Protein AF-A0A662H3C1-F1 (afdb_monomer_lite)

pLDDT: mean 90.56, std 10.2, range [46.75, 96.38]

Structure (mmCIF, N/CA/C/O backbone):
data_AF-A0A662H3C1-F1
#
_entry.id 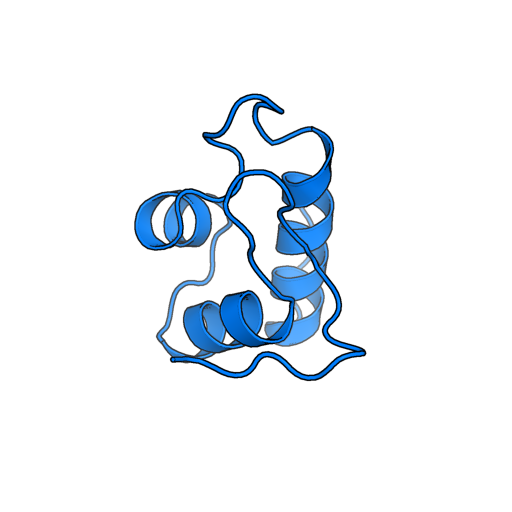  AF-A0A662H3C1-F1
#
loop_
_atom_site.group_PDB
_atom_site.id
_atom_site.type_symbol
_atom_site.label_atom_id
_atom_site.label_alt_id
_atom_site.label_comp_id
_atom_site.label_asym_id
_atom_site.label_entity_id
_atom_site.label_seq_id
_atom_site.pdbx_PDB_ins_code
_atom_site.Cartn_x
_atom_site.Cartn_y
_atom_site.Cartn_z
_atom_site.occupancy
_atom_site.B_iso_or_equiv
_atom_site.auth_seq_id
_atom_site.auth_comp_id
_atom_site.auth_asym_id
_atom_site.auth_atom_id
_atom_site.pdbx_PDB_model_num
ATOM 1 N N . MET A 1 1 ? -5.805 -7.532 -22.254 1.00 46.75 1 MET A N 1
ATOM 2 C CA . MET A 1 1 ? -4.730 -6.928 -21.441 1.00 46.75 1 MET A CA 1
ATOM 3 C C . MET A 1 1 ? -5.354 -5.831 -20.591 1.00 46.75 1 MET A C 1
ATOM 5 O O . MET A 1 1 ? -6.193 -5.123 -21.130 1.00 46.75 1 MET A O 1
ATOM 9 N N . ASN A 1 2 ? -5.027 -5.721 -19.299 1.00 55.22 2 ASN A N 1
ATOM 10 C CA . ASN A 1 2 ? -5.513 -4.611 -18.470 1.00 55.22 2 ASN A CA 1
ATOM 11 C C . ASN A 1 2 ? -4.830 -3.321 -18.945 1.00 55.22 2 ASN A C 1
ATOM 13 O O . ASN A 1 2 ? -3.660 -3.093 -18.643 1.00 55.22 2 ASN A O 1
ATOM 17 N N . ASP A 1 3 ? -5.548 -2.532 -19.739 1.00 63.81 3 ASP A N 1
ATOM 18 C CA . ASP A 1 3 ? -5.142 -1.201 -20.182 1.00 63.81 3 ASP A CA 1
ATOM 19 C C . ASP A 1 3 ? -5.213 -0.275 -18.960 1.00 63.81 3 ASP A C 1
ATOM 21 O O . ASP A 1 3 ? -6.283 0.181 -18.556 1.00 63.81 3 ASP A O 1
ATOM 25 N N . LYS A 1 4 ? -4.084 -0.108 -18.263 1.00 70.19 4 LYS A N 1
ATOM 26 C CA . LYS A 1 4 ? -3.995 0.879 -17.185 1.00 70.19 4 LYS A CA 1
ATOM 27 C C . LYS A 1 4 ? -4.038 2.265 -17.833 1.00 70.19 4 LYS A C 1
ATOM 29 O O . LYS A 1 4 ? -3.309 2.484 -18.802 1.00 70.19 4 LYS A O 1
ATOM 34 N N . PRO A 1 5 ? -4.851 3.205 -17.319 1.00 76.12 5 PRO A N 1
ATOM 35 C CA . PRO A 1 5 ? -4.913 4.548 -17.881 1.00 76.12 5 PRO A CA 1
ATOM 36 C C . PRO A 1 5 ? -3.517 5.186 -17.892 1.00 76.12 5 PRO A C 1
ATOM 38 O O . PRO A 1 5 ? -2.724 4.952 -16.979 1.00 76.12 5 PRO A O 1
ATOM 41 N N . LYS A 1 6 ? -3.211 6.002 -18.912 1.00 71.75 6 LYS A N 1
ATOM 42 C CA . LYS A 1 6 ? -1.898 6.668 -19.056 1.00 71.75 6 LYS A CA 1
ATOM 43 C C . LYS A 1 6 ? -1.476 7.453 -17.809 1.00 71.75 6 LYS A C 1
ATOM 45 O O . LYS A 1 6 ? -0.285 7.571 -17.541 1.00 71.75 6 LYS A O 1
ATOM 50 N N . ASP A 1 7 ? -2.449 7.937 -17.045 1.00 79.31 7 ASP A N 1
ATOM 51 C CA . ASP A 1 7 ? -2.264 8.739 -15.836 1.00 79.31 7 ASP A CA 1
ATOM 52 C C . ASP A 1 7 ? -2.389 7.912 -14.543 1.00 79.31 7 ASP A C 1
ATOM 54 O O . ASP A 1 7 ? -2.566 8.460 -13.452 1.00 79.31 7 ASP A O 1
ATOM 58 N N . ALA A 1 8 ? -2.323 6.579 -14.637 1.00 86.38 8 ALA A N 1
ATOM 59 C CA . ALA A 1 8 ? -2.405 5.707 -13.476 1.00 86.38 8 ALA A CA 1
ATOM 60 C C . ALA A 1 8 ? -1.249 5.988 -12.507 1.00 86.38 8 ALA A C 1
ATOM 62 O O . ALA A 1 8 ? -0.066 5.845 -12.827 1.00 86.38 8 ALA A O 1
ATOM 63 N N . LYS A 1 9 ? -1.596 6.352 -11.272 1.00 93.31 9 LYS A N 1
ATOM 64 C CA . LYS A 1 9 ? -0.615 6.614 -10.223 1.00 93.31 9 LYS A CA 1
ATOM 65 C C . LYS A 1 9 ? 0.014 5.304 -9.753 1.00 93.31 9 LYS A C 1
ATOM 67 O O . LYS A 1 9 ? -0.607 4.538 -9.017 1.00 93.31 9 LYS A O 1
ATOM 72 N N . ILE A 1 10 ? 1.256 5.058 -10.165 1.00 94.50 10 ILE A N 1
ATOM 73 C CA . ILE A 1 10 ? 2.021 3.870 -9.768 1.00 94.50 10 ILE A CA 1
ATOM 74 C C . ILE A 1 10 ? 2.491 3.999 -8.316 1.00 94.50 10 ILE A C 1
ATOM 76 O O . ILE A 1 10 ? 3.209 4.931 -7.953 1.00 94.50 10 ILE A O 1
ATOM 80 N N . ILE A 1 11 ? 2.119 3.018 -7.496 1.00 95.56 11 ILE A N 1
ATOM 81 C CA . ILE A 1 11 ? 2.497 2.898 -6.086 1.00 95.56 11 ILE A CA 1
ATOM 82 C C . ILE A 1 11 ? 3.683 1.951 -5.917 1.00 95.56 11 ILE A C 1
ATOM 84 O O . ILE A 1 11 ? 4.648 2.287 -5.226 1.00 95.56 11 ILE A O 1
ATOM 88 N N . CYS A 1 12 ? 3.662 0.786 -6.570 1.00 95.00 12 CYS A N 1
ATOM 89 C CA . CYS A 1 12 ? 4.788 -0.146 -6.574 1.00 95.00 12 CYS A CA 1
ATOM 90 C C . CYS A 1 12 ? 5.332 -0.308 -7.989 1.00 95.00 12 CYS A C 1
ATOM 92 O O . CYS A 1 12 ? 4.727 -0.978 -8.809 1.00 95.00 12 CYS A O 1
ATOM 94 N N . ARG A 1 13 ? 6.511 0.256 -8.263 1.00 92.81 13 ARG A N 1
ATOM 95 C CA . ARG A 1 13 ? 7.180 0.073 -9.563 1.00 92.81 13 ARG A CA 1
ATOM 96 C C . ARG A 1 13 ? 7.737 -1.337 -9.765 1.00 92.81 13 ARG A C 1
ATOM 98 O O . ARG A 1 13 ? 7.892 -1.760 -10.897 1.00 92.81 13 ARG A O 1
ATOM 105 N N . CYS A 1 14 ? 8.064 -2.037 -8.678 1.00 94.94 14 CYS A N 1
ATOM 106 C CA . CYS A 1 14 ? 8.647 -3.378 -8.744 1.00 94.94 14 CYS A CA 1
ATOM 107 C C . CYS A 1 14 ? 7.621 -4.426 -9.207 1.00 94.94 14 CYS A C 1
ATOM 109 O O . CYS A 1 14 ? 7.944 -5.237 -10.063 1.00 94.94 14 CYS A O 1
ATOM 111 N N . GLU A 1 15 ? 6.391 -4.354 -8.690 1.00 94.56 15 GLU A N 1
ATOM 112 C CA . GLU A 1 15 ? 5.296 -5.268 -9.056 1.00 94.56 15 GLU A CA 1
ATOM 113 C C . GLU A 1 15 ? 4.286 -4.624 -10.024 1.00 94.56 15 GLU A C 1
ATOM 115 O O . GLU A 1 15 ? 3.211 -5.170 -10.237 1.00 94.56 15 GLU A O 1
ATOM 120 N N . ASP A 1 16 ? 4.607 -3.445 -10.568 1.00 92.94 16 ASP A N 1
ATOM 121 C CA . ASP A 1 16 ? 3.719 -2.642 -11.416 1.00 92.94 16 ASP A CA 1
ATOM 122 C C . ASP A 1 16 ? 2.308 -2.472 -10.813 1.00 92.94 16 ASP A C 1
ATOM 124 O O . ASP A 1 16 ? 1.313 -2.838 -11.416 1.00 92.94 16 ASP A O 1
ATOM 128 N N . LEU A 1 17 ? 2.186 -1.943 -9.593 1.00 94.38 17 LEU A N 1
ATOM 129 C CA . LEU A 1 17 ? 0.889 -1.742 -8.927 1.00 94.38 17 LEU A CA 1
ATOM 130 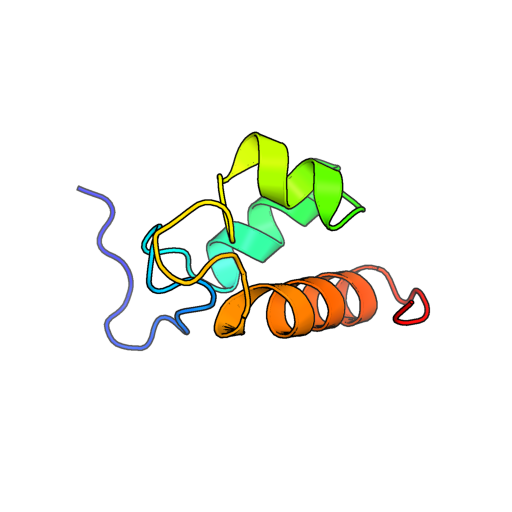C C . LEU A 1 17 ? 0.495 -0.273 -8.882 1.00 94.38 17 LEU A C 1
ATOM 132 O O . LEU A 1 17 ? 1.299 0.584 -8.501 1.00 94.38 17 LEU A O 1
ATOM 136 N N . THR A 1 18 ? -0.764 -0.004 -9.198 1.00 95.81 18 THR A N 1
ATOM 137 C CA . THR A 1 18 ? -1.395 1.321 -9.182 1.00 95.81 18 THR A CA 1
ATOM 138 C C . THR A 1 18 ? -2.149 1.594 -7.881 1.00 95.81 18 THR A C 1
ATOM 140 O O . THR A 1 18 ? -2.471 0.679 -7.129 1.00 95.81 18 THR A O 1
ATOM 143 N N . GLU A 1 19 ? -2.457 2.864 -7.609 1.00 95.44 19 GLU A N 1
ATOM 144 C CA . GLU A 1 19 ? -3.271 3.264 -6.451 1.00 95.44 19 GLU A CA 1
ATOM 145 C C . GLU A 1 19 ? -4.663 2.616 -6.479 1.00 95.44 19 GLU A C 1
ATOM 147 O O . GLU A 1 19 ? -5.128 2.142 -5.446 1.00 95.44 19 GLU A O 1
ATOM 152 N N . ASP A 1 20 ? -5.282 2.519 -7.657 1.00 94.94 20 ASP A N 1
ATOM 153 C CA . ASP A 1 20 ? -6.588 1.879 -7.850 1.00 94.94 20 ASP A CA 1
ATOM 154 C C . ASP A 1 20 ? -6.563 0.388 -7.480 1.00 94.94 20 ASP A C 1
ATOM 156 O O . ASP A 1 20 ? -7.462 -0.109 -6.806 1.00 94.94 20 ASP A O 1
ATOM 160 N N . GLU A 1 21 ? -5.489 -0.322 -7.834 1.00 95.50 21 GLU A N 1
ATOM 161 C CA . GLU A 1 21 ? -5.300 -1.720 -7.434 1.00 95.50 21 GLU A CA 1
ATOM 162 C C . GLU A 1 21 ? -5.158 -1.862 -5.913 1.00 95.50 21 GLU A C 1
ATOM 164 O O . GLU A 1 21 ? -5.766 -2.754 -5.327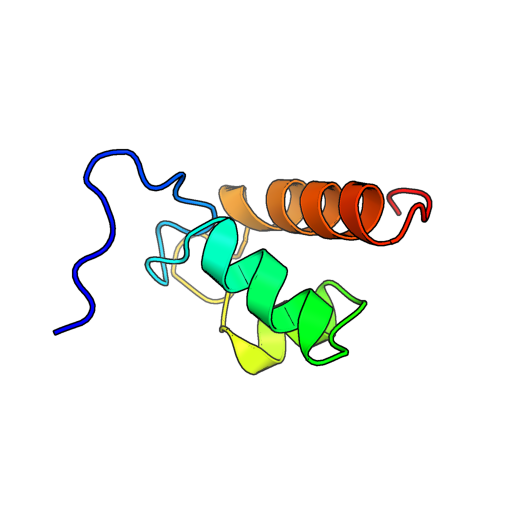 1.00 95.50 21 GLU A O 1
ATOM 169 N N . ILE A 1 22 ? -4.421 -0.962 -5.251 1.00 95.75 22 ILE A N 1
ATOM 170 C CA . ILE A 1 22 ? -4.330 -0.949 -3.781 1.00 95.75 22 ILE A CA 1
ATOM 171 C C . ILE A 1 22 ? -5.704 -0.686 -3.151 1.00 95.75 22 ILE A C 1
ATOM 173 O O . ILE A 1 22 ? -6.073 -1.362 -2.192 1.00 95.75 22 ILE A O 1
ATOM 177 N N . ILE A 1 23 ? -6.483 0.249 -3.700 1.00 95.69 23 ILE A N 1
ATOM 178 C CA . ILE A 1 23 ? -7.843 0.541 -3.227 1.00 95.69 23 ILE A CA 1
ATOM 179 C C . ILE A 1 23 ? -8.756 -0.677 -3.393 1.00 95.69 23 ILE A C 1
ATOM 181 O O . ILE A 1 23 ? -9.490 -0.996 -2.461 1.00 95.69 23 ILE A O 1
ATOM 185 N N . LYS A 1 24 ? -8.668 -1.399 -4.516 1.00 96.25 24 LYS A N 1
ATOM 186 C CA . LYS A 1 24 ? -9.422 -2.642 -4.738 1.00 96.25 24 LYS A CA 1
ATOM 187 C C . LYS A 1 24 ? -9.112 -3.705 -3.691 1.00 96.25 24 LYS A C 1
ATOM 189 O O . LYS A 1 24 ? -10.035 -4.360 -3.220 1.00 96.25 24 LYS A O 1
ATOM 194 N N . TYR A 1 25 ? -7.849 -3.858 -3.286 1.00 96.38 25 TYR A N 1
ATOM 195 C CA . TYR A 1 25 ? -7.515 -4.753 -2.175 1.00 96.38 25 TYR A CA 1
ATOM 196 C C . TYR A 1 25 ? -8.184 -4.290 -0.869 1.00 96.38 25 TYR A C 1
ATOM 198 O O . TYR A 1 25 ? -8.796 -5.090 -0.165 1.00 96.38 25 TYR A O 1
ATOM 206 N N . ILE A 1 26 ? -8.152 -2.995 -0.563 1.00 95.75 26 ILE A N 1
ATOM 207 C CA . ILE A 1 26 ? -8.816 -2.479 0.643 1.00 95.75 26 ILE A CA 1
ATOM 208 C C . ILE A 1 26 ? -10.328 -2.758 0.603 1.00 95.75 26 ILE A C 1
ATOM 210 O O . ILE A 1 26 ? -10.896 -3.204 1.593 1.00 95.75 26 ILE A O 1
ATOM 214 N N . GLU A 1 27 ? -10.974 -2.580 -0.551 1.00 95.94 27 GLU A N 1
ATOM 215 C CA . GLU A 1 27 ? -12.405 -2.867 -0.745 1.00 95.94 27 GLU A CA 1
ATOM 216 C C . GLU A 1 27 ? -12.746 -4.365 -0.669 1.00 95.94 27 GLU A C 1
ATOM 218 O O . GLU A 1 27 ? -13.878 -4.721 -0.348 1.00 95.94 27 GLU A O 1
ATOM 223 N N . GLN A 1 28 ? -11.771 -5.245 -0.905 1.00 96.25 28 GLN A N 1
ATOM 224 C CA . GLN A 1 28 ? -11.893 -6.695 -0.711 1.00 96.25 28 GLN A CA 1
ATOM 225 C C . GLN A 1 28 ? -11.693 -7.136 0.749 1.00 96.25 28 GLN A C 1
ATOM 227 O O . GLN A 1 28 ? -11.843 -8.320 1.046 1.00 96.25 28 GLN A O 1
ATOM 232 N N . GLY A 1 29 ? -11.378 -6.209 1.659 1.00 95.12 29 GLY A N 1
ATOM 233 C CA . GLY A 1 29 ? -11.210 -6.479 3.088 1.00 95.12 29 GLY A CA 1
ATOM 234 C C . GLY A 1 29 ? -9.759 -6.560 3.565 1.00 95.12 29 GLY A C 1
ATOM 235 O O . GLY A 1 29 ? -9.529 -6.881 4.727 1.00 95.12 29 GLY A O 1
ATOM 236 N N . TYR A 1 30 ? -8.774 -6.267 2.709 1.00 96.31 30 TYR A N 1
ATOM 237 C CA . TYR A 1 30 ? -7.365 -6.229 3.111 1.00 96.31 30 TYR A CA 1
ATOM 238 C C . TYR A 1 30 ? -7.051 -4.885 3.779 1.00 96.31 30 TYR A C 1
ATOM 240 O O . TYR A 1 30 ? -6.839 -3.872 3.110 1.00 96.31 30 TYR A O 1
ATOM 248 N N . HIS A 1 31 ? -7.039 -4.860 5.109 1.00 93.62 31 HIS A N 1
ATOM 249 C CA . HIS A 1 31 ? -6.975 -3.617 5.886 1.00 93.62 31 HIS A CA 1
ATOM 250 C C . HIS A 1 31 ? -5.587 -3.311 6.455 1.00 93.62 31 HIS A C 1
ATOM 252 O O . HIS A 1 31 ? -5.381 -2.249 7.040 1.00 93.62 31 HIS A O 1
ATOM 258 N N . THR A 1 32 ? -4.618 -4.206 6.265 1.00 94.12 32 THR A N 1
ATOM 259 C CA . THR A 1 32 ? -3.246 -4.034 6.751 1.00 94.12 32 THR A CA 1
ATOM 260 C C . THR A 1 32 ? -2.217 -4.049 5.624 1.00 94.12 32 THR A C 1
ATOM 262 O O . THR A 1 32 ? -2.408 -4.629 4.551 1.00 94.12 32 THR A O 1
ATOM 265 N N . LEU A 1 33 ? -1.060 -3.428 5.878 1.00 93.75 33 LEU A N 1
ATOM 266 C CA . LEU A 1 33 ? 0.056 -3.437 4.933 1.00 93.75 33 LEU A CA 1
ATOM 267 C C . LEU A 1 33 ? 0.551 -4.866 4.652 1.00 93.75 33 LEU A C 1
ATOM 269 O O . LEU A 1 33 ? 0.953 -5.154 3.528 1.00 93.75 33 LEU A O 1
ATOM 273 N N . GLU A 1 34 ? 0.539 -5.753 5.649 1.00 93.94 34 GLU A N 1
ATOM 274 C CA . GLU A 1 34 ? 0.960 -7.151 5.494 1.00 93.94 34 GLU A CA 1
ATOM 275 C C . GLU A 1 34 ? 0.013 -7.959 4.610 1.00 93.94 34 GLU A C 1
ATOM 277 O O . GLU A 1 34 ? 0.468 -8.709 3.744 1.00 93.94 34 GLU A O 1
ATOM 282 N N . GLU A 1 35 ? -1.293 -7.770 4.769 1.00 95.19 35 GLU A N 1
ATOM 283 C CA . GLU A 1 35 ? -2.297 -8.387 3.907 1.00 95.19 35 GLU A CA 1
ATOM 284 C C . GLU A 1 35 ? -2.127 -7.961 2.450 1.00 95.19 35 GLU A C 1
ATOM 286 O O . GLU A 1 35 ? -2.024 -8.809 1.560 1.00 95.19 35 GLU A O 1
ATOM 291 N N . ILE A 1 36 ? -1.989 -6.653 2.209 1.00 95.06 36 ILE A N 1
ATOM 292 C CA . ILE A 1 36 ? -1.765 -6.121 0.861 1.00 95.06 36 ILE A CA 1
ATOM 293 C C . ILE A 1 36 ? -0.433 -6.625 0.299 1.00 95.06 36 ILE A C 1
ATOM 295 O O . ILE A 1 36 ? -0.379 -7.036 -0.860 1.00 95.06 36 ILE A O 1
ATOM 299 N N . LYS A 1 37 ? 0.642 -6.661 1.097 1.00 94.31 37 LYS A N 1
ATOM 300 C CA . LYS A 1 37 ? 1.931 -7.268 0.717 1.00 94.31 37 LYS A CA 1
ATOM 301 C C . LYS A 1 37 ? 1.759 -8.722 0.287 1.00 94.31 37 LYS A C 1
ATOM 303 O O . LYS A 1 37 ? 2.317 -9.118 -0.729 1.00 94.31 37 LYS A O 1
ATOM 308 N N . ARG A 1 38 ? 1.001 -9.523 1.037 1.00 94.69 38 ARG A N 1
ATOM 309 C CA . ARG A 1 38 ? 0.808 -10.950 0.756 1.00 94.69 38 ARG A CA 1
ATOM 310 C C . ARG A 1 38 ? -0.037 -11.188 -0.494 1.00 94.69 38 ARG A C 1
ATOM 312 O O . ARG A 1 38 ? 0.284 -12.089 -1.262 1.00 94.69 38 ARG A O 1
ATOM 319 N N . ALA A 1 39 ? -1.076 -10.381 -0.698 1.00 95.19 39 ALA A N 1
ATOM 320 C CA . ALA A 1 39 ? -1.979 -10.500 -1.839 1.00 95.19 39 ALA A CA 1
ATOM 321 C C . ALA A 1 39 ? -1.353 -9.974 -3.142 1.00 95.19 39 ALA A C 1
ATOM 323 O O . ALA A 1 39 ? -1.445 -10.617 -4.182 1.00 95.19 39 ALA A O 1
ATOM 324 N N . SER A 1 40 ? -0.678 -8.823 -3.075 1.00 93.88 40 SER A N 1
ATOM 325 C CA . SER A 1 40 ? -0.178 -8.097 -4.251 1.00 93.88 40 SER A CA 1
ATOM 326 C C . SER A 1 40 ? 1.326 -8.228 -4.493 1.00 93.88 40 SER A C 1
ATOM 328 O O . SER A 1 40 ? 1.816 -7.766 -5.517 1.00 93.88 40 SER A O 1
ATOM 330 N N . ARG A 1 41 ? 2.077 -8.799 -3.539 1.00 95.06 41 ARG A N 1
ATOM 331 C CA . ARG A 1 41 ? 3.554 -8.827 -3.496 1.00 95.06 41 ARG A CA 1
ATOM 332 C C . ARG A 1 41 ? 4.220 -7.449 -3.408 1.00 95.06 41 ARG A C 1
ATOM 334 O O . ARG A 1 41 ? 5.451 -7.347 -3.470 1.00 95.06 41 ARG A O 1
ATOM 341 N N . ALA A 1 42 ? 3.448 -6.377 -3.205 1.00 94.81 42 ALA A N 1
ATOM 342 C CA . ALA A 1 42 ? 3.979 -5.024 -3.115 1.00 94.81 42 ALA A CA 1
ATOM 343 C C . ALA A 1 42 ? 5.090 -4.925 -2.063 1.00 94.81 42 ALA A C 1
ATOM 345 O O . ALA A 1 42 ? 4.896 -5.217 -0.890 1.00 94.81 42 ALA A O 1
ATOM 346 N N . GLY A 1 43 ? 6.270 -4.467 -2.473 1.00 91.88 43 GLY A N 1
ATOM 347 C CA . GLY A 1 43 ? 7.411 -4.317 -1.573 1.00 91.88 43 GLY A CA 1
ATOM 348 C C . GLY A 1 43 ? 8.223 -5.587 -1.315 1.00 91.88 43 GLY A C 1
ATOM 349 O O . GLY A 1 43 ? 9.164 -5.514 -0.533 1.00 91.88 43 GLY A O 1
ATOM 350 N N . MET A 1 44 ? 7.924 -6.692 -2.005 1.00 94.06 44 MET A N 1
ATOM 351 C CA . MET A 1 44 ? 8.765 -7.900 -2.040 1.00 94.06 44 MET A CA 1
ATOM 352 C C . MET A 1 44 ? 9.696 -7.961 -3.266 1.00 94.06 44 MET A C 1
ATOM 354 O O . MET A 1 44 ? 10.526 -8.861 -3.365 1.00 94.06 44 MET A O 1
ATOM 358 N N . GLY A 1 45 ? 9.577 -7.017 -4.206 1.00 90.50 45 GLY A N 1
ATOM 359 C CA . GLY A 1 45 ? 10.471 -6.916 -5.363 1.00 90.50 45 GLY A CA 1
ATOM 360 C C . GLY A 1 45 ? 11.855 -6.341 -5.022 1.00 90.50 45 GLY A C 1
ATOM 361 O O . GLY A 1 45 ? 12.174 -6.081 -3.864 1.00 90.50 45 GLY A O 1
ATOM 362 N N . HIS A 1 46 ? 12.683 -6.069 -6.036 1.00 91.00 46 HIS A N 1
ATOM 363 C CA . HIS A 1 46 ? 14.088 -5.643 -5.863 1.00 91.00 46 HIS A CA 1
ATOM 364 C C . HIS A 1 46 ? 14.278 -4.421 -4.938 1.00 91.00 46 HIS A C 1
ATOM 366 O O . HIS A 1 46 ? 15.247 -4.322 -4.187 1.00 91.00 46 HIS A O 1
ATOM 372 N N . CYS A 1 47 ? 13.314 -3.500 -4.941 1.00 93.81 47 CYS A N 1
ATOM 373 C CA . CYS A 1 47 ? 13.298 -2.322 -4.078 1.00 93.81 47 CYS A CA 1
ATOM 374 C C . CYS A 1 47 ? 13.107 -2.632 -2.577 1.00 93.81 47 CYS A C 1
ATOM 376 O O . CYS A 1 47 ? 13.373 -1.752 -1.754 1.00 93.81 47 CYS A O 1
ATOM 378 N N . GLN A 1 48 ? 12.655 -3.842 -2.221 1.00 93.06 48 GLN A N 1
ATOM 379 C CA . GLN A 1 48 ? 12.363 -4.292 -0.851 1.00 93.06 48 GLN A CA 1
ATOM 380 C C . GLN A 1 48 ? 11.438 -3.326 -0.090 1.00 93.06 48 GLN A C 1
ATOM 382 O O . GLN A 1 48 ? 11.634 -3.016 1.081 1.00 93.06 48 GLN A O 1
ATOM 387 N N . GLY A 1 49 ? 10.451 -2.758 -0.790 1.00 92.44 49 GLY A N 1
ATOM 388 C CA . GLY A 1 49 ? 9.417 -1.921 -0.178 1.00 92.44 49 GLY A CA 1
ATOM 389 C C . GLY A 1 49 ? 9.806 -0.476 0.129 1.00 92.44 49 GLY A C 1
ATOM 390 O O . GLY A 1 49 ? 8.929 0.293 0.517 1.00 92.44 49 GLY A O 1
ATOM 391 N N . ARG A 1 50 ? 11.057 -0.071 -0.131 1.00 93.50 50 ARG A N 1
ATOM 392 C CA . ARG A 1 50 ? 11.575 1.280 0.165 1.00 93.50 50 ARG A CA 1
ATOM 393 C C . ARG A 1 50 ? 10.728 2.427 -0.389 1.00 93.50 50 ARG A C 1
ATOM 395 O O . ARG A 1 50 ? 10.679 3.489 0.217 1.00 93.50 50 ARG A O 1
ATOM 402 N N . THR A 1 51 ? 10.069 2.231 -1.530 1.00 92.88 51 THR A N 1
ATOM 403 C CA . THR A 1 51 ? 9.257 3.281 -2.166 1.00 92.88 51 THR A CA 1
ATOM 404 C C . THR A 1 51 ? 7.763 3.126 -1.909 1.00 92.88 51 THR A C 1
ATOM 406 O O . THR A 1 51 ? 7.070 4.124 -1.760 1.00 92.88 51 THR A O 1
ATOM 409 N N . CYS A 1 52 ? 7.246 1.895 -1.878 1.00 95.31 52 CYS A N 1
ATOM 410 C CA . CYS A 1 52 ? 5.803 1.652 -1.877 1.00 95.31 52 CYS A CA 1
ATOM 411 C C . CYS A 1 52 ? 5.202 1.461 -0.482 1.00 95.31 52 CYS A C 1
ATOM 413 O O . CYS A 1 52 ? 4.027 1.757 -0.315 1.00 95.31 52 CYS A O 1
ATOM 415 N N . GLN A 1 53 ? 5.961 1.015 0.529 1.00 94.12 53 GLN A N 1
ATOM 416 C CA . GLN A 1 53 ? 5.388 0.681 1.844 1.00 94.12 53 GLN A CA 1
ATOM 417 C C . GLN A 1 53 ? 4.691 1.875 2.504 1.00 94.12 53 GLN A C 1
ATOM 419 O O . GLN A 1 53 ? 3.528 1.771 2.884 1.00 94.12 53 GLN A O 1
ATOM 424 N N . LYS A 1 54 ? 5.369 3.029 2.563 1.00 94.38 54 LYS A N 1
ATOM 425 C CA . LYS A 1 54 ? 4.798 4.257 3.134 1.00 94.38 54 LYS A CA 1
ATOM 426 C C . LYS A 1 54 ? 3.593 4.759 2.336 1.00 94.38 54 LYS A C 1
ATOM 428 O O . LYS A 1 54 ? 2.620 5.211 2.926 1.00 94.38 54 LYS A O 1
ATOM 433 N N . LEU A 1 55 ? 3.638 4.648 1.006 1.00 95.44 55 LEU A N 1
ATOM 434 C CA . LEU A 1 55 ? 2.527 5.044 0.137 1.00 95.44 55 LEU A CA 1
ATOM 435 C C . LEU A 1 55 ? 1.293 4.163 0.369 1.00 95.44 55 LEU A C 1
ATOM 437 O O . LEU A 1 55 ? 0.190 4.681 0.488 1.00 95.44 55 LEU A O 1
ATOM 441 N N . ILE A 1 56 ? 1.476 2.846 0.484 1.00 95.50 56 ILE A N 1
ATOM 442 C CA . ILE A 1 56 ? 0.382 1.906 0.757 1.00 95.50 56 ILE A CA 1
ATOM 443 C C . ILE A 1 56 ? -0.221 2.180 2.135 1.00 95.50 56 ILE A C 1
ATOM 445 O O . ILE A 1 56 ? -1.438 2.296 2.240 1.00 95.50 56 ILE A O 1
ATOM 449 N N . ALA A 1 57 ? 0.606 2.371 3.168 1.00 94.94 57 ALA A N 1
ATOM 450 C CA . ALA A 1 57 ? 0.127 2.734 4.503 1.00 94.94 57 ALA A CA 1
ATOM 451 C C . ALA A 1 57 ? -0.702 4.035 4.488 1.00 94.94 57 ALA A C 1
ATOM 453 O O . ALA A 1 57 ? -1.759 4.105 5.110 1.00 94.94 57 ALA A O 1
ATOM 454 N N . GLN A 1 58 ? -0.282 5.041 3.709 1.00 95.38 58 GLN A N 1
ATOM 455 C CA . GLN A 1 58 ? -1.043 6.282 3.513 1.00 95.38 58 GLN A CA 1
ATOM 456 C C . GLN A 1 58 ? -2.394 6.052 2.836 1.00 95.38 58 GLN A C 1
ATOM 458 O O . GLN A 1 58 ? -3.383 6.667 3.233 1.00 95.38 58 GLN A O 1
ATOM 463 N N . ILE A 1 59 ? -2.455 5.173 1.835 1.00 95.62 59 ILE A N 1
ATOM 464 C CA . ILE A 1 59 ? -3.706 4.841 1.143 1.00 95.62 59 ILE A CA 1
ATOM 465 C C . ILE A 1 59 ? -4.664 4.114 2.094 1.00 95.62 59 ILE A C 1
ATOM 467 O O . ILE A 1 59 ? -5.830 4.498 2.170 1.00 95.62 59 ILE A O 1
ATOM 471 N N . ILE A 1 60 ? -4.173 3.131 2.858 1.00 95.25 60 ILE A N 1
ATOM 472 C CA . ILE A 1 60 ? -4.958 2.409 3.873 1.00 95.25 60 ILE A CA 1
ATOM 473 C C . ILE A 1 60 ? -5.519 3.394 4.902 1.00 95.25 60 ILE A C 1
ATOM 475 O O . ILE A 1 60 ? -6.732 3.458 5.093 1.00 95.25 60 ILE A O 1
ATOM 479 N N . SER A 1 61 ? -4.650 4.205 5.512 1.00 95.31 61 SER A N 1
ATOM 480 C CA . SER A 1 61 ? -5.034 5.205 6.513 1.00 95.31 61 SER A CA 1
ATOM 481 C C . SER A 1 61 ? -6.101 6.161 5.975 1.00 95.31 61 SER A C 1
ATOM 483 O O . SER A 1 61 ? -7.130 6.371 6.613 1.00 95.31 61 SER A O 1
ATOM 485 N N . LYS A 1 62 ? -5.920 6.672 4.751 1.00 95.06 62 LYS A N 1
ATOM 486 C CA . LYS A 1 62 ? -6.878 7.578 4.108 1.00 95.06 62 LYS A CA 1
ATOM 487 C C . LYS A 1 62 ? -8.219 6.909 3.789 1.00 95.06 62 LYS A C 1
ATOM 489 O O . LYS A 1 62 ? -9.250 7.563 3.907 1.00 95.06 62 LYS A O 1
ATOM 494 N N . LYS A 1 63 ? -8.219 5.646 3.348 1.00 94.88 63 LYS A N 1
ATOM 495 C CA . LYS A 1 63 ? -9.437 4.928 2.931 1.00 94.88 63 LYS A CA 1
ATOM 496 C C . LYS A 1 63 ? -10.238 4.403 4.127 1.00 94.88 63 LYS A C 1
ATOM 498 O O . LYS A 1 63 ? -11.462 4.418 4.064 1.00 94.88 63 LYS A O 1
ATOM 503 N N . LEU A 1 64 ? -9.565 3.972 5.196 1.0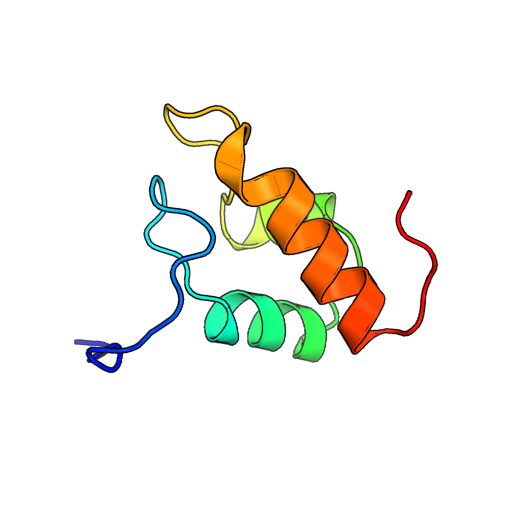0 93.62 64 LEU A N 1
ATOM 504 C CA . LEU A 1 64 ? -10.193 3.404 6.397 1.00 93.62 64 LEU A CA 1
ATOM 505 C C . LEU A 1 64 ? -10.369 4.415 7.541 1.00 93.62 64 LEU A C 1
ATOM 507 O O . LEU A 1 64 ? -11.060 4.120 8.510 1.00 93.62 64 LEU A O 1
ATOM 511 N N . GLY A 1 65 ? -9.746 5.593 7.454 1.00 92.75 65 GLY A N 1
ATOM 512 C CA . GLY A 1 65 ? -9.783 6.603 8.516 1.00 92.75 65 GLY A CA 1
ATOM 513 C C . GLY A 1 65 ? -8.998 6.208 9.772 1.00 92.75 65 GLY A C 1
ATOM 514 O O . GLY A 1 65 ? -9.266 6.738 10.847 1.00 92.75 65 GLY A O 1
ATOM 515 N N . ILE A 1 66 ? -8.048 5.277 9.651 1.00 89.44 66 ILE A N 1
ATOM 516 C CA . ILE A 1 66 ? -7.221 4.798 10.767 1.00 89.44 66 ILE A CA 1
ATOM 517 C C . ILE A 1 66 ? -5.879 5.542 10.815 1.00 89.44 66 ILE A C 1
ATOM 519 O O . ILE A 1 66 ? -5.379 5.954 9.763 1.00 89.44 66 ILE A O 1
ATOM 523 N N . PRO A 1 67 ? -5.276 5.737 12.002 1.00 86.50 67 PRO A N 1
ATOM 524 C CA . PRO A 1 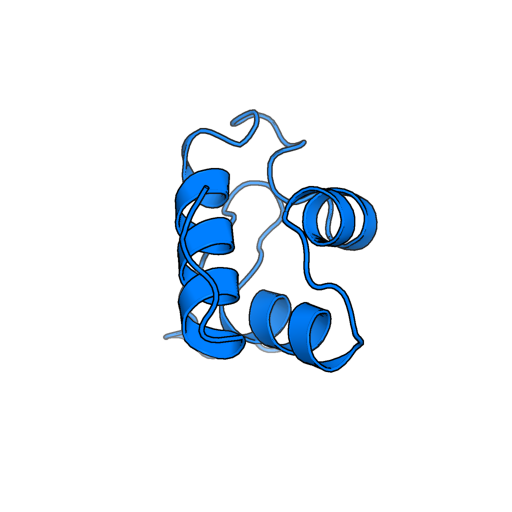67 ? -3.954 6.341 12.114 1.00 86.50 67 PRO A CA 1
ATOM 525 C C . PRO A 1 67 ? -2.894 5.522 11.370 1.00 86.50 67 PRO A C 1
ATOM 527 O O . PRO A 1 67 ? -2.988 4.303 11.237 1.00 86.50 67 PRO A O 1
ATOM 530 N N . LEU A 1 68 ? -1.899 6.236 10.852 1.00 75.75 68 LEU A N 1
ATOM 531 C CA . LEU A 1 68 ? -0.777 5.661 10.130 1.00 75.75 68 LEU A CA 1
ATOM 532 C C . LEU A 1 68 ? 0.263 5.201 11.149 1.00 75.75 68 LEU A C 1
ATOM 534 O O . LEU A 1 68 ? 0.912 6.046 11.765 1.00 75.75 68 LEU A O 1
ATOM 538 N N . GLU A 1 69 ? 0.361 3.892 11.351 1.00 59.78 69 GLU A N 1
ATOM 539 C CA . GLU A 1 69 ? 1.381 3.276 12.209 1.00 59.78 69 GLU A CA 1
ATOM 540 C C . GLU A 1 69 ? 2.706 3.064 11.461 1.00 59.78 69 GLU A C 1
ATOM 542 O O . GLU A 1 69 ? 2.672 2.742 10.2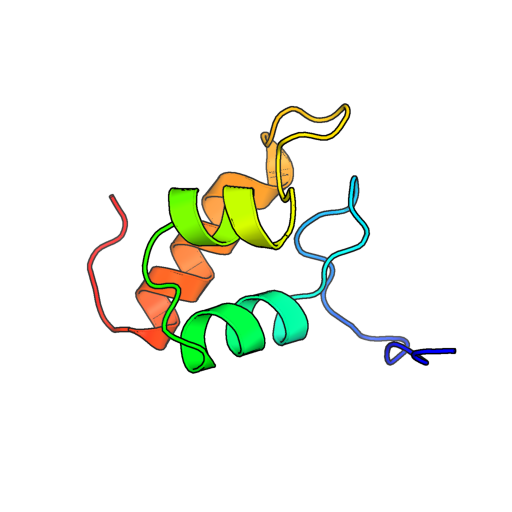44 1.00 59.78 69 GLU A O 1
#

Foldseek 3Di:
DPPQPPPFDAQAPQLRDGLVNLVVQVVVPQLDLVSCCVVRVRLVGPNNNVRRSQVSLVSSCVVVVHDRD

Secondary structure (DSSP, 8-state):
-----TT--EEETTTTEEHHHHHHHHHTT--SHHHHHHHH-TT-STTTTTTTHHHHHHHHHHHHT----

Radius of gyration: 11.39 Å; chains: 1; bounding box: 26×20×34 Å

Sequence (69 aa):
MNDKPKDAKIICRCEDLTEDEIIKYIEQGYHTLEEIKRASRAGMGHCQGRTCQKLIAQIISKKLGIPLE